Protein AF-A0A2S9FYZ0-F1 (afdb_monomer_lite)

Sequence (84 aa):
AACSQVGERALVGTAGVDFSDVPSFDHVKVVEAVNYAAVFPACRAVVHHGGTGTTALGLRAGLPTLILSTDLHQTLWGSQLKQL

Secondary structure (DSSP, 8-state):
-HHHHHT--EEEE-TT---TTSPPBTTEEEES---HHHHGGG-S-EEE---HHHHHHHHHTT--EEE--SSHHHHHHHHHHTT-

pLDDT: mean 93.31, std 3.36, range [79.12, 97.44]

Structure (mmCIF, N/CA/C/O backbone):
data_AF-A0A2S9FYZ0-F1
#
_entry.id   AF-A0A2S9FYZ0-F1
#
loop_
_atom_site.group_PDB
_atom_site.id
_atom_site.type_symbol
_atom_site.label_atom_id
_atom_site.label_alt_id
_atom_site.label_comp_id
_atom_site.label_asym_id
_atom_site.label_entity_id
_atom_site.label_seq_id
_atom_site.pdbx_PDB_ins_code
_atom_site.Cartn_x
_atom_site.Cartn_y
_atom_site.Cartn_z
_atom_site.occupancy
_atom_site.B_iso_or_equiv
_atom_site.auth_seq_id
_atom_site.auth_comp_id
_atom_site.auth_asym_id
_atom_site.auth_atom_id
_atom_site.pdbx_PDB_model_num
ATOM 1 N N . ALA A 1 1 ? 1.666 -14.160 2.890 1.00 79.12 1 ALA A N 1
ATOM 2 C CA . ALA A 1 1 ? 1.684 -14.214 4.370 1.00 79.12 1 ALA A CA 1
ATOM 3 C C . ALA A 1 1 ? 0.782 -13.142 4.986 1.00 79.12 1 ALA A C 1
ATOM 5 O O . ALA A 1 1 ? -0.300 -13.504 5.415 1.00 79.12 1 ALA A O 1
ATOM 6 N N . ALA A 1 2 ? 1.149 -11.851 4.976 1.00 90.94 2 ALA A N 1
ATOM 7 C CA . ALA A 1 2 ? 0.329 -10.792 5.591 1.00 90.94 2 ALA A CA 1
ATOM 8 C C . ALA A 1 2 ? -1.089 -10.702 4.995 1.00 90.94 2 ALA A C 1
ATOM 10 O O . ALA A 1 2 ? -2.061 -10.843 5.724 1.00 90.94 2 ALA A O 1
ATOM 11 N N . CYS A 1 3 ? -1.210 -10.574 3.667 1.00 92.62 3 CYS A N 1
ATOM 12 C CA . CYS A 1 3 ? -2.502 -10.530 2.969 1.00 92.62 3 CYS A CA 1
ATOM 13 C C . CYS A 1 3 ? -3.389 -11.742 3.294 1.00 92.62 3 CYS A C 1
ATOM 15 O O 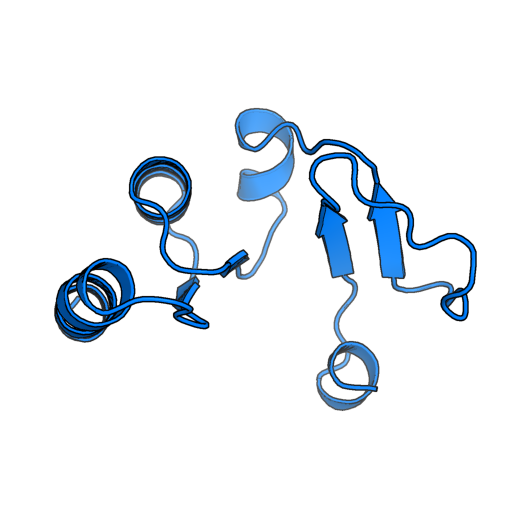. CYS A 1 3 ? -4.570 -11.591 3.573 1.00 92.62 3 CYS A O 1
ATOM 17 N N . SER A 1 4 ? -2.794 -12.935 3.353 1.00 92.50 4 SER A N 1
ATOM 18 C CA . SER A 1 4 ? -3.486 -14.177 3.706 1.00 92.50 4 SER A CA 1
ATOM 19 C C . SER A 1 4 ? -3.967 -14.193 5.164 1.00 92.50 4 SER A C 1
ATOM 21 O O . SER A 1 4 ? -5.057 -14.680 5.430 1.00 92.50 4 SER A O 1
ATOM 23 N N . GLN A 1 5 ? -3.188 -13.638 6.102 1.00 94.50 5 GLN A N 1
ATOM 24 C CA . GLN A 1 5 ? -3.566 -13.542 7.521 1.00 94.50 5 GLN A CA 1
ATOM 25 C C . GLN A 1 5 ? -4.744 -12.592 7.751 1.00 94.50 5 GLN A C 1
ATOM 27 O O . GLN A 1 5 ? -5.546 -12.831 8.647 1.00 94.50 5 GLN A O 1
ATOM 32 N N . VAL A 1 6 ? -4.849 -11.530 6.947 1.00 94.19 6 VAL A N 1
ATOM 33 C CA . VAL A 1 6 ? -5.954 -10.564 7.040 1.00 94.19 6 VAL A CA 1
ATOM 34 C C . VAL A 1 6 ? -7.103 -10.846 6.067 1.00 94.19 6 VAL A C 1
ATOM 36 O O . VAL A 1 6 ? -8.095 -10.131 6.094 1.00 94.19 6 VAL A O 1
ATOM 39 N N . GLY A 1 7 ? -6.998 -11.879 5.223 1.00 95.38 7 GLY A N 1
ATOM 40 C CA . GLY A 1 7 ? -8.032 -12.235 4.245 1.00 95.38 7 GLY A CA 1
ATOM 41 C C . GLY A 1 7 ? -8.171 -11.255 3.073 1.00 95.38 7 GLY A C 1
ATOM 42 O O . GLY A 1 7 ? -9.221 -11.207 2.439 1.00 95.38 7 GLY A O 1
ATOM 43 N N . GLU A 1 8 ? -7.129 -10.478 2.765 1.00 95.75 8 GLU A N 1
ATOM 44 C CA . GLU A 1 8 ? -7.172 -9.419 1.753 1.00 95.75 8 GLU A CA 1
ATOM 45 C C . GLU A 1 8 ? -6.399 -9.771 0.481 1.00 95.75 8 GLU A C 1
ATOM 47 O O . GLU A 1 8 ? -5.424 -10.523 0.497 1.00 95.75 8 GLU A O 1
ATOM 52 N N . ARG A 1 9 ? -6.804 -9.159 -0.636 1.00 97.38 9 ARG A N 1
ATOM 53 C CA . ARG A 1 9 ? -6.021 -9.141 -1.881 1.00 97.38 9 ARG A CA 1
ATOM 54 C C . ARG A 1 9 ? -5.100 -7.923 -1.906 1.00 97.38 9 ARG A C 1
ATOM 56 O O . ARG A 1 9 ? -5.421 -6.898 -1.306 1.00 97.38 9 ARG A O 1
ATOM 63 N N . ALA A 1 10 ? -3.997 -8.002 -2.647 1.00 96.88 10 ALA A N 1
ATOM 64 C CA . ALA A 1 10 ? -3.056 -6.893 -2.790 1.00 96.88 10 ALA A CA 1
ATOM 65 C C . ALA A 1 10 ? -2.680 -6.607 -4.248 1.00 96.88 10 ALA A C 1
ATOM 67 O O . ALA A 1 10 ? -2.533 -7.515 -5.065 1.00 96.88 10 ALA A O 1
ATOM 68 N N . LEU A 1 11 ? -2.478 -5.321 -4.536 1.00 96.88 11 LEU A N 1
ATOM 69 C CA . LEU A 1 11 ? -1.763 -4.830 -5.709 1.00 96.88 11 LEU A CA 1
ATOM 70 C C . LEU A 1 11 ? -0.468 -4.176 -5.218 1.00 96.88 11 LEU A C 1
ATOM 72 O O . LEU A 1 11 ? -0.522 -3.250 -4.410 1.00 96.88 11 LEU A O 1
ATOM 76 N N . VAL A 1 12 ? 0.676 -4.658 -5.692 1.00 95.44 12 VAL A N 1
ATOM 77 C CA . VAL A 1 12 ? 2.007 -4.185 -5.295 1.00 95.44 12 VAL A CA 1
ATOM 78 C C . VAL A 1 12 ? 2.656 -3.489 -6.484 1.00 95.44 12 VAL A C 1
ATOM 80 O O . VAL A 1 12 ? 2.876 -4.117 -7.516 1.00 95.44 12 VAL A O 1
ATOM 83 N N . GLY A 1 13 ? 2.949 -2.196 -6.340 1.00 95.25 13 GLY A N 1
ATOM 84 C CA . GLY A 1 13 ? 3.756 -1.439 -7.296 1.00 95.25 13 GLY A CA 1
ATOM 85 C C . GLY A 1 13 ? 5.237 -1.530 -6.941 1.00 95.25 13 GLY A C 1
ATOM 86 O O . GLY A 1 13 ? 5.597 -1.177 -5.819 1.00 95.25 13 GLY A O 1
ATOM 87 N N . THR A 1 14 ? 6.088 -1.981 -7.862 1.00 93.69 14 THR A N 1
ATOM 88 C CA . THR A 1 14 ? 7.526 -2.187 -7.595 1.00 93.69 14 THR A CA 1
ATOM 89 C C . THR A 1 14 ? 8.395 -0.975 -7.909 1.00 93.69 14 THR A C 1
ATOM 91 O O . THR A 1 14 ? 9.565 -0.954 -7.535 1.00 93.69 14 THR A O 1
ATOM 94 N N . ALA A 1 15 ? 7.834 0.034 -8.581 1.00 89.00 15 ALA A N 1
ATOM 95 C CA . ALA A 1 15 ? 8.547 1.234 -9.013 1.00 89.00 15 ALA A CA 1
ATOM 96 C C . ALA A 1 15 ? 9.793 0.915 -9.864 1.00 89.00 15 ALA A C 1
ATOM 98 O O . ALA A 1 15 ? 10.842 1.532 -9.690 1.00 89.00 15 ALA A O 1
ATOM 99 N N . GLY A 1 16 ? 9.679 -0.061 -10.771 1.00 87.62 16 GLY A N 1
ATOM 100 C CA . GLY A 1 16 ? 10.764 -0.448 -11.683 1.00 87.62 16 GLY A CA 1
ATOM 101 C C . GLY A 1 16 ? 11.804 -1.397 -11.083 1.00 87.62 16 GLY A C 1
ATOM 102 O O . GLY A 1 16 ? 12.752 -1.772 -11.766 1.00 87.62 16 GLY A O 1
ATOM 103 N N . VAL A 1 17 ? 11.646 -1.803 -9.820 1.00 91.50 17 VAL A N 1
ATOM 104 C CA . VAL A 1 17 ? 12.498 -2.826 -9.203 1.00 91.50 17 VAL A CA 1
ATOM 105 C C . VAL A 1 17 ? 12.034 -4.214 -9.648 1.00 91.50 17 VAL A C 1
ATOM 107 O O . VAL A 1 17 ? 10.828 -4.470 -9.742 1.00 91.50 17 VAL A O 1
ATOM 110 N N . ASP A 1 18 ? 12.991 -5.103 -9.914 1.00 90.00 18 ASP A N 1
ATOM 111 C CA . ASP A 1 18 ? 12.723 -6.489 -10.290 1.00 90.00 18 ASP A CA 1
ATOM 112 C C . ASP A 1 18 ? 12.328 -7.326 -9.065 1.00 90.00 18 ASP A C 1
ATOM 114 O O . ASP A 1 18 ? 13.038 -7.377 -8.061 1.00 90.00 18 ASP A O 1
ATOM 118 N N . PHE A 1 19 ? 11.171 -7.976 -9.163 1.00 89.12 19 PHE A N 1
ATOM 119 C CA . PHE A 1 19 ? 10.619 -8.888 -8.159 1.00 89.12 19 PHE A CA 1
ATOM 120 C C . PHE A 1 19 ? 10.296 -10.264 -8.769 1.00 89.12 19 PHE A C 1
ATOM 122 O O . PHE A 1 19 ? 9.490 -11.008 -8.210 1.00 89.12 19 PHE A O 1
ATOM 129 N N . SER A 1 20 ? 10.903 -10.612 -9.909 1.00 87.81 20 SER A N 1
ATOM 130 C CA . SER A 1 20 ? 10.622 -11.857 -10.642 1.00 87.81 20 SER A CA 1
ATOM 131 C C . SER A 1 20 ? 10.938 -13.124 -9.840 1.00 87.81 20 SER A C 1
ATOM 133 O O . SER A 1 20 ? 10.285 -14.146 -10.035 1.00 87.81 20 SER A O 1
ATOM 135 N N . ASP A 1 21 ? 11.877 -13.044 -8.893 1.00 91.25 21 ASP A N 1
ATOM 136 C CA . ASP A 1 21 ? 12.270 -14.163 -8.024 1.00 91.25 21 ASP A CA 1
ATOM 137 C C . ASP A 1 21 ? 11.357 -14.347 -6.793 1.00 91.25 21 ASP A C 1
ATOM 139 O O . ASP A 1 21 ? 11.567 -15.249 -5.977 1.00 91.25 21 ASP A O 1
ATOM 143 N N . VAL A 1 22 ? 10.337 -13.498 -6.618 1.00 88.44 22 VAL A N 1
ATOM 144 C CA . VAL A 1 22 ? 9.401 -13.601 -5.490 1.00 88.44 22 VAL A CA 1
ATOM 145 C C . VAL A 1 22 ? 8.265 -14.579 -5.815 1.00 88.44 22 VAL A C 1
ATOM 147 O O . VAL A 1 22 ? 7.727 -14.549 -6.922 1.00 88.44 22 VAL A O 1
ATOM 150 N N . PRO A 1 23 ? 7.832 -15.427 -4.857 1.00 90.38 23 PRO A N 1
ATOM 151 C CA . PRO A 1 23 ? 6.713 -16.335 -5.077 1.00 90.38 23 PRO A CA 1
ATOM 152 C C . PRO A 1 23 ? 5.436 -15.614 -5.525 1.00 90.38 23 PRO A C 1
ATOM 154 O O . PRO A 1 23 ? 5.033 -14.605 -4.941 1.00 90.38 23 PRO A O 1
ATOM 157 N N . SER A 1 24 ? 4.771 -16.184 -6.530 1.00 90.81 24 SER A N 1
ATOM 158 C CA . SER A 1 24 ? 3.459 -15.731 -6.991 1.00 90.81 24 SER A CA 1
ATOM 159 C C . SER A 1 24 ? 2.341 -16.288 -6.109 1.00 90.81 24 SER A C 1
ATOM 161 O O . SER A 1 24 ? 2.401 -17.430 -5.649 1.00 90.81 24 SER A O 1
ATOM 163 N N . PHE A 1 25 ? 1.299 -15.485 -5.897 1.00 92.94 25 PHE A N 1
ATOM 164 C CA . PHE A 1 25 ? 0.096 -15.876 -5.169 1.00 92.94 25 PHE A CA 1
ATOM 165 C C . PHE A 1 25 ? -1.141 -15.341 -5.894 1.00 92.94 25 PHE A C 1
ATOM 167 O O . PHE A 1 25 ? -1.178 -14.164 -6.238 1.00 92.94 25 PHE A O 1
ATOM 174 N N . ASP A 1 26 ? -2.201 -16.143 -6.021 1.00 93.94 26 ASP A N 1
ATOM 175 C CA . ASP A 1 26 ? -3.422 -15.762 -6.764 1.00 93.94 26 ASP A CA 1
ATOM 176 C C . ASP A 1 26 ? -4.089 -14.462 -6.270 1.00 93.94 26 ASP A C 1
ATOM 178 O O . ASP A 1 26 ? -4.765 -13.758 -7.019 1.00 93.94 26 ASP A O 1
ATOM 182 N N . HIS A 1 27 ? -3.901 -14.124 -4.992 1.00 95.12 27 HIS A N 1
ATOM 183 C CA . HIS A 1 27 ? -4.477 -12.944 -4.342 1.00 95.12 27 HIS A CA 1
ATOM 184 C C . HIS A 1 27 ? -3.535 -11.728 -4.323 1.00 95.12 27 HIS A C 1
ATOM 186 O O . HIS A 1 27 ? -3.894 -10.693 -3.755 1.00 95.12 27 HIS A O 1
ATOM 192 N N . VAL A 1 28 ? -2.346 -11.828 -4.925 1.00 95.50 28 VAL A N 1
ATOM 193 C CA . VAL A 1 28 ? -1.344 -10.757 -4.977 1.00 95.50 28 VAL A CA 1
ATOM 194 C C . VAL A 1 28 ? -0.951 -10.502 -6.424 1.00 95.50 28 VAL A C 1
ATOM 196 O O . VAL A 1 28 ? -0.379 -11.358 -7.089 1.00 95.50 28 VAL A O 1
ATOM 199 N N . LYS A 1 29 ? -1.215 -9.290 -6.909 1.00 94.81 29 LYS A N 1
ATOM 200 C CA . LYS A 1 29 ? -0.754 -8.847 -8.224 1.00 94.81 29 LYS A CA 1
ATOM 201 C C . LYS A 1 29 ? 0.431 -7.904 -8.064 1.00 94.81 29 LYS A C 1
ATOM 203 O O . LYS A 1 29 ? 0.307 -6.881 -7.396 1.00 94.81 29 LYS A O 1
ATOM 208 N N . VAL A 1 30 ? 1.549 -8.225 -8.706 1.00 94.75 30 VAL A N 1
ATOM 209 C CA . VAL A 1 30 ? 2.740 -7.369 -8.767 1.00 94.75 30 VAL A CA 1
ATOM 210 C C . VAL A 1 30 ? 2.756 -6.648 -10.113 1.00 94.75 30 VAL A C 1
ATOM 212 O O . VAL A 1 30 ? 2.511 -7.265 -11.151 1.00 94.75 30 VAL A O 1
ATOM 215 N N . VAL A 1 31 ? 2.980 -5.337 -10.099 1.00 94.19 31 VAL A N 1
ATOM 216 C CA . VAL A 1 31 ? 3.077 -4.496 -11.298 1.00 94.19 31 VAL A CA 1
ATOM 217 C C . VAL A 1 31 ? 4.241 -3.526 -11.162 1.00 94.19 31 VAL A C 1
ATOM 219 O O . VAL A 1 31 ? 4.561 -3.077 -10.065 1.00 94.19 31 VAL A O 1
ATOM 222 N N . GLU A 1 32 ? 4.844 -3.154 -12.284 1.00 93.81 32 GLU A N 1
ATOM 223 C CA . GLU A 1 32 ? 5.959 -2.206 -12.293 1.00 93.81 32 GLU A CA 1
ATOM 224 C C . GLU A 1 32 ? 5.523 -0.803 -11.837 1.00 93.81 32 GLU A C 1
ATOM 226 O O . GLU A 1 32 ? 6.165 -0.173 -10.995 1.00 93.81 32 GLU A O 1
ATOM 231 N N . ALA A 1 33 ? 4.379 -0.343 -12.350 1.00 92.81 33 ALA A N 1
ATOM 232 C CA . ALA A 1 33 ? 3.815 0.969 -12.075 1.00 92.81 33 ALA A CA 1
ATOM 233 C C . ALA A 1 33 ? 2.313 0.885 -11.774 1.00 92.81 33 ALA A C 1
ATOM 235 O O . ALA A 1 33 ? 1.593 0.025 -12.286 1.00 92.81 33 ALA A O 1
ATOM 236 N N . VAL A 1 34 ? 1.833 1.817 -10.949 1.00 94.62 34 VAL A N 1
ATOM 237 C CA . VAL A 1 34 ? 0.433 1.900 -10.520 1.00 94.62 34 VAL A CA 1
ATOM 238 C C . VAL A 1 34 ? -0.126 3.269 -10.887 1.00 94.62 34 VAL A C 1
ATOM 240 O O . VAL A 1 34 ? 0.415 4.298 -10.492 1.00 94.62 34 VAL A O 1
ATOM 243 N N . ASN A 1 35 ? -1.256 3.293 -11.597 1.00 95.00 35 ASN A N 1
ATOM 244 C CA . ASN A 1 35 ? -2.039 4.514 -11.754 1.00 95.00 35 ASN A CA 1
ATOM 245 C C . ASN A 1 35 ? -2.899 4.724 -10.501 1.00 95.00 35 ASN A C 1
ATOM 247 O O . ASN A 1 35 ? -3.976 4.141 -10.369 1.00 95.00 35 ASN A O 1
ATOM 251 N N . TYR A 1 36 ? -2.424 5.561 -9.580 1.00 95.38 36 TYR A N 1
ATOM 252 C CA . TYR A 1 36 ? -3.102 5.798 -8.305 1.00 95.38 36 TYR A CA 1
ATOM 253 C C . TYR A 1 36 ? -4.516 6.363 -8.460 1.00 95.38 36 TYR A C 1
ATOM 255 O O . TYR A 1 36 ? -5.401 5.960 -7.715 1.00 95.38 36 TYR A O 1
ATOM 263 N N . ALA A 1 37 ? -4.766 7.223 -9.452 1.00 94.56 37 ALA A N 1
ATOM 264 C CA . ALA A 1 37 ? -6.098 7.786 -9.675 1.00 94.56 37 ALA A CA 1
ATOM 265 C C . ALA A 1 37 ? -7.126 6.711 -10.067 1.00 94.56 37 ALA A C 1
ATOM 267 O O . ALA A 1 37 ? -8.279 6.786 -9.654 1.00 94.56 37 ALA A O 1
ATOM 268 N N . ALA A 1 38 ? -6.700 5.699 -10.827 1.00 95.56 38 ALA A N 1
ATOM 269 C CA . ALA A 1 38 ? -7.557 4.582 -11.215 1.00 95.56 38 ALA A CA 1
ATOM 270 C C . ALA A 1 38 ? -7.708 3.530 -10.103 1.00 95.56 38 ALA A C 1
ATOM 272 O O . ALA A 1 38 ? -8.749 2.889 -9.993 1.00 95.56 38 ALA A O 1
ATOM 273 N N . VAL A 1 39 ? -6.664 3.330 -9.295 1.00 96.50 39 VAL A N 1
ATOM 274 C CA . VAL A 1 39 ? -6.590 2.223 -8.330 1.00 96.50 39 VAL A CA 1
ATOM 275 C C . VAL A 1 39 ? -7.126 2.600 -6.953 1.00 96.50 39 VAL A C 1
ATOM 277 O O . VAL A 1 39 ? -7.850 1.809 -6.356 1.00 96.50 39 VAL A O 1
ATOM 280 N N . PHE A 1 40 ? -6.795 3.788 -6.442 1.00 96.88 40 PHE A N 1
ATOM 281 C CA . PHE A 1 40 ? -7.126 4.178 -5.067 1.00 96.88 40 PHE A CA 1
ATOM 282 C C . PHE A 1 40 ? -8.627 4.116 -4.752 1.00 96.88 40 PHE A C 1
ATOM 284 O O . PHE A 1 40 ? -8.951 3.614 -3.679 1.00 96.88 40 PHE A O 1
ATOM 291 N N . PRO A 1 41 ? -9.554 4.496 -5.655 1.00 95.44 41 PRO A N 1
ATOM 292 C CA . PRO A 1 41 ? -10.989 4.351 -5.393 1.00 95.44 41 PRO A CA 1
ATOM 293 C C . PRO A 1 41 ? -11.458 2.906 -5.154 1.00 95.44 41 PRO A C 1
ATOM 295 O O . PRO A 1 41 ? -12.510 2.696 -4.561 1.00 95.44 41 PRO A O 1
ATOM 298 N N . ALA A 1 42 ? -10.699 1.908 -5.618 1.00 95.81 42 ALA A N 1
ATOM 299 C CA . ALA A 1 42 ? -10.996 0.489 -5.420 1.00 95.81 42 ALA A CA 1
ATOM 300 C C . ALA A 1 42 ? -10.229 -0.128 -4.234 1.00 95.81 42 ALA A C 1
ATOM 302 O O . ALA A 1 42 ? -10.394 -1.314 -3.935 1.00 95.81 42 ALA A O 1
ATOM 303 N N . CYS A 1 43 ? -9.367 0.645 -3.570 1.00 97.44 43 CYS A N 1
ATOM 304 C CA . CYS A 1 43 ? -8.592 0.188 -2.427 1.00 97.44 43 CYS A CA 1
ATOM 305 C C . CYS A 1 43 ? -9.364 0.398 -1.123 1.00 97.44 43 CYS A C 1
ATOM 307 O O . CYS A 1 43 ? -10.060 1.387 -0.937 1.00 97.44 43 CYS A O 1
ATOM 309 N N . ARG A 1 44 ? -9.173 -0.523 -0.177 1.00 96.62 44 ARG A N 1
ATOM 310 C CA . ARG A 1 44 ? -9.668 -0.375 1.202 1.00 96.62 44 ARG A CA 1
ATOM 311 C C . ARG A 1 44 ? -8.665 0.290 2.147 1.00 96.62 44 ARG A C 1
ATOM 313 O O . ARG A 1 44 ? -9.040 0.744 3.219 1.00 96.62 44 ARG A O 1
ATOM 320 N N . ALA A 1 45 ? -7.388 0.259 1.778 1.00 96.62 45 ALA A N 1
ATOM 321 C CA . ALA A 1 45 ? -6.264 0.826 2.508 1.00 96.62 45 ALA A CA 1
ATOM 322 C C . ALA A 1 45 ? -5.056 0.930 1.566 1.00 96.62 45 ALA A C 1
ATOM 324 O O . ALA A 1 45 ? -5.008 0.242 0.54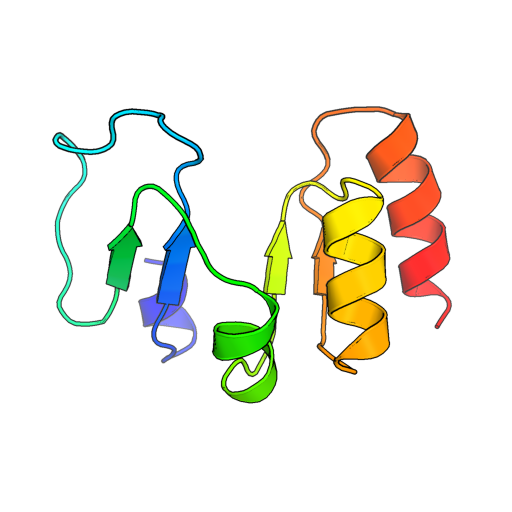0 1.00 96.62 45 ALA A O 1
ATOM 325 N N . VAL A 1 46 ? -4.068 1.743 1.935 1.00 97.00 46 VAL A N 1
ATOM 326 C CA . VAL A 1 46 ? -2.784 1.851 1.231 1.00 97.00 46 VAL A CA 1
ATOM 327 C C . VAL A 1 46 ? -1.618 1.677 2.204 1.00 97.00 46 VAL A C 1
ATOM 329 O O . VAL A 1 46 ? -1.635 2.199 3.318 1.00 97.00 46 VAL A O 1
ATOM 332 N N . VAL A 1 47 ? -0.594 0.938 1.774 1.00 96.44 47 VAL A N 1
AT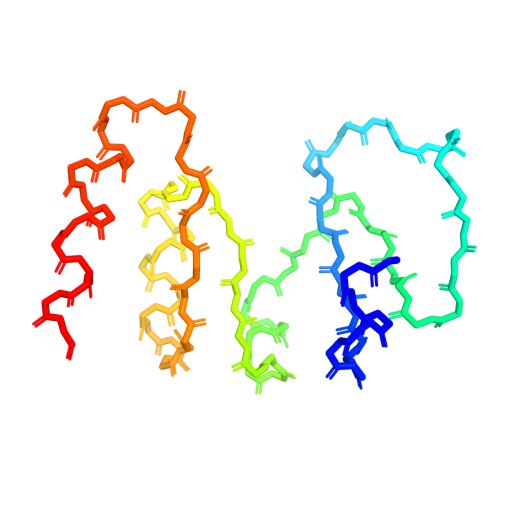OM 333 C CA . VAL A 1 47 ? 0.681 0.788 2.488 1.00 96.44 47 VAL A CA 1
ATOM 334 C C . VAL A 1 47 ? 1.773 1.391 1.617 1.00 96.44 47 VAL A C 1
ATOM 336 O O . VAL A 1 47 ? 1.904 1.015 0.453 1.00 96.44 47 VAL A O 1
ATOM 339 N N . HIS A 1 48 ? 2.544 2.337 2.147 1.00 95.75 48 HIS A N 1
ATOM 340 C CA . HIS A 1 48 ? 3.658 2.950 1.418 1.00 95.75 48 HIS A CA 1
ATOM 341 C C . HIS A 1 48 ? 4.696 3.525 2.389 1.00 95.75 48 HIS A C 1
ATOM 343 O O . HIS A 1 48 ? 4.492 3.540 3.597 1.00 95.75 48 HIS A O 1
ATOM 349 N N . HIS A 1 49 ? 5.822 4.019 1.877 1.00 95.31 49 HIS A N 1
ATOM 350 C CA . HIS A 1 49 ? 6.911 4.519 2.722 1.00 95.31 49 HIS A CA 1
ATOM 351 C C . HIS A 1 49 ? 6.652 5.905 3.341 1.00 95.31 49 HIS A C 1
ATOM 353 O O . HIS A 1 49 ? 7.416 6.358 4.170 1.00 95.31 49 HIS A O 1
ATOM 359 N N . GLY A 1 50 ? 5.574 6.604 2.981 1.00 95.19 50 GLY A N 1
ATOM 360 C CA . GLY A 1 50 ? 5.300 7.961 3.484 1.00 95.19 50 GLY A CA 1
ATOM 361 C C . GLY A 1 50 ? 5.768 9.110 2.586 1.00 95.19 50 GLY A C 1
ATOM 362 O O . GLY A 1 50 ? 5.753 10.258 3.025 1.00 95.19 50 GLY A O 1
ATOM 363 N N . GLY A 1 51 ? 6.157 8.842 1.333 1.00 93.31 51 GLY A N 1
ATOM 364 C CA . GLY A 1 51 ? 6.469 9.891 0.360 1.00 93.31 51 GLY A CA 1
ATOM 365 C C . GLY A 1 51 ? 5.303 10.870 0.181 1.00 93.31 51 GLY A C 1
ATOM 366 O O . GLY A 1 51 ? 4.153 10.453 0.028 1.00 93.31 51 GLY A O 1
ATOM 367 N N . THR A 1 52 ? 5.604 12.172 0.186 1.00 91.75 52 THR A N 1
ATOM 368 C CA . THR A 1 52 ? 4.615 13.267 0.244 1.00 91.75 52 THR A CA 1
ATOM 369 C C . THR A 1 52 ? 3.524 13.166 -0.826 1.00 91.75 52 THR A C 1
ATOM 371 O O . THR A 1 52 ? 2.348 13.364 -0.522 1.00 91.75 52 THR A O 1
ATOM 374 N N . GLY A 1 53 ? 3.885 12.797 -2.060 1.00 93.19 53 GLY A N 1
ATOM 375 C CA . GLY A 1 53 ? 2.940 12.629 -3.167 1.00 93.19 53 GLY A CA 1
ATOM 376 C C . GLY A 1 53 ? 1.927 11.505 -2.932 1.00 93.19 53 GLY A C 1
ATOM 377 O O . GLY A 1 53 ? 0.721 11.725 -3.050 1.00 93.19 53 GLY A O 1
ATOM 378 N N . THR A 1 54 ? 2.397 10.315 -2.549 1.00 94.62 54 THR A N 1
ATOM 379 C CA . THR A 1 54 ? 1.524 9.163 -2.272 1.00 94.62 54 THR A CA 1
ATOM 380 C C . THR A 1 54 ? 0.670 9.403 -1.030 1.00 94.62 54 THR A C 1
ATOM 382 O O . THR A 1 54 ? -0.525 9.117 -1.068 1.00 94.62 54 THR A O 1
ATOM 385 N N . THR A 1 55 ? 1.239 10.011 0.020 1.00 94.44 55 THR A N 1
ATOM 386 C CA . THR A 1 55 ? 0.493 10.437 1.215 1.00 94.44 55 THR A CA 1
ATOM 387 C C . THR A 1 55 ? -0.675 11.346 0.835 1.00 94.44 55 THR A C 1
ATOM 389 O O . THR A 1 55 ? -1.819 11.078 1.193 1.00 94.44 55 THR A O 1
ATOM 392 N N . ALA A 1 56 ? -0.409 12.409 0.069 1.00 94.44 56 ALA A N 1
ATOM 393 C CA . ALA A 1 56 ? -1.438 13.366 -0.325 1.00 94.44 56 ALA A CA 1
ATOM 394 C C . ALA A 1 56 ? -2.534 12.715 -1.184 1.00 94.44 56 ALA A C 1
ATOM 396 O O . ALA A 1 56 ? -3.710 13.039 -1.026 1.00 94.44 56 ALA A O 1
ATOM 397 N N . LEU A 1 57 ? -2.171 11.788 -2.075 1.00 95.75 57 LEU A N 1
ATOM 398 C CA . LEU A 1 57 ? -3.139 11.034 -2.874 1.00 95.75 57 LEU A CA 1
ATOM 399 C C . LEU A 1 57 ? -4.002 10.104 -2.011 1.00 95.75 57 LEU A C 1
ATOM 401 O O . LEU A 1 57 ? -5.211 10.052 -2.226 1.00 95.75 57 LEU A O 1
ATOM 405 N N . GLY A 1 58 ? -3.409 9.417 -1.029 1.00 95.12 58 GLY A N 1
ATOM 406 C CA . GLY A 1 58 ? -4.135 8.554 -0.092 1.00 95.12 58 GLY A CA 1
ATOM 407 C C . GLY A 1 58 ? -5.140 9.343 0.745 1.00 95.12 58 GLY A C 1
ATOM 408 O O . GLY A 1 58 ? -6.311 8.970 0.814 1.00 95.12 58 GLY A O 1
ATOM 409 N N . LEU A 1 59 ? -4.717 10.496 1.275 1.00 93.88 59 LEU A N 1
ATOM 410 C CA . LEU A 1 59 ? -5.595 11.417 2.002 1.00 93.88 59 LEU A CA 1
ATOM 411 C C . LEU A 1 59 ? -6.733 11.944 1.128 1.00 93.88 59 LEU A C 1
ATOM 413 O O . LEU A 1 59 ? -7.885 11.920 1.550 1.00 93.88 59 LEU A O 1
ATOM 417 N N . ARG A 1 60 ? -6.441 12.381 -0.106 1.00 95.06 60 ARG A N 1
ATOM 418 C CA . ARG A 1 60 ? -7.487 12.850 -1.030 1.00 95.06 60 ARG A CA 1
ATOM 419 C C . ARG A 1 60 ? -8.491 11.759 -1.394 1.00 95.06 60 ARG A C 1
ATOM 421 O O . ARG A 1 60 ? -9.646 12.079 -1.646 1.00 95.06 60 ARG A O 1
ATOM 428 N N . ALA A 1 61 ? -8.059 10.502 -1.435 1.00 95.88 61 ALA A N 1
ATOM 429 C CA . ALA A 1 61 ? -8.930 9.359 -1.678 1.00 95.88 61 ALA A CA 1
ATOM 430 C C . ALA A 1 61 ? -9.669 8.873 -0.414 1.00 95.88 61 ALA A C 1
ATOM 432 O O . ALA A 1 61 ? -10.476 7.953 -0.515 1.00 95.88 61 ALA A O 1
ATOM 433 N N . GLY A 1 62 ? -9.407 9.458 0.763 1.00 95.19 62 GLY A N 1
ATOM 434 C CA . GLY A 1 62 ? -10.012 9.037 2.030 1.00 95.19 62 GLY A CA 1
ATOM 435 C C . GLY A 1 62 ? -9.567 7.645 2.489 1.00 95.19 62 GLY A C 1
ATOM 436 O O . GLY A 1 62 ? -10.316 6.961 3.183 1.00 95.19 62 GLY A O 1
ATOM 437 N N . LEU A 1 63 ? -8.376 7.197 2.076 1.00 96.75 63 LEU A N 1
ATOM 438 C CA . LEU A 1 63 ? -7.906 5.842 2.351 1.00 96.75 63 LEU A CA 1
ATOM 439 C C . LEU A 1 63 ? -7.212 5.733 3.716 1.00 96.75 63 LEU A C 1
ATOM 441 O O . LEU A 1 63 ? -6.249 6.469 3.969 1.00 96.75 63 LEU A O 1
ATOM 445 N N . PRO A 1 64 ? -7.582 4.736 4.545 1.00 95.62 64 PRO A N 1
ATOM 446 C CA . PRO A 1 64 ? -6.740 4.287 5.646 1.00 95.62 64 PRO A CA 1
ATOM 447 C C . PRO A 1 64 ? -5.314 4.020 5.151 1.00 95.62 64 PRO A C 1
ATOM 449 O O . PRO A 1 64 ? -5.102 3.266 4.198 1.00 95.62 64 PRO A O 1
ATOM 452 N N . THR A 1 65 ? -4.335 4.667 5.780 1.00 94.69 65 THR A N 1
ATOM 453 C CA . THR A 1 65 ? -2.949 4.703 5.299 1.00 94.69 65 THR A CA 1
ATOM 454 C C . THR A 1 65 ? -1.993 4.156 6.357 1.00 94.69 65 THR A C 1
ATOM 456 O O . THR A 1 65 ? -1.970 4.636 7.489 1.00 94.69 65 THR A O 1
ATOM 459 N N . LEU A 1 66 ? -1.168 3.175 5.979 1.00 94.75 66 LEU A N 1
ATOM 460 C CA . LEU A 1 66 ? -0.056 2.667 6.785 1.00 94.75 66 LEU A CA 1
ATOM 461 C C . LEU A 1 66 ? 1.275 3.135 6.189 1.00 94.75 66 LEU A C 1
ATOM 463 O O . LEU A 1 66 ? 1.621 2.778 5.061 1.00 94.75 66 LEU A O 1
ATOM 467 N N . ILE A 1 67 ? 2.041 3.892 6.977 1.00 95.31 67 ILE A N 1
ATOM 468 C CA . ILE A 1 67 ? 3.374 4.367 6.599 1.00 95.31 67 ILE A CA 1
ATOM 469 C C . ILE A 1 67 ? 4.453 3.459 7.189 1.00 95.31 67 ILE A C 1
ATOM 471 O O . ILE A 1 67 ? 4.594 3.365 8.410 1.00 95.31 67 ILE A O 1
ATOM 475 N N . LEU A 1 68 ? 5.234 2.829 6.310 1.00 95.12 68 LEU A N 1
ATOM 476 C CA . LEU A 1 68 ? 6.442 2.068 6.638 1.00 95.12 68 LEU A CA 1
ATOM 477 C C . LEU A 1 68 ? 7.673 2.89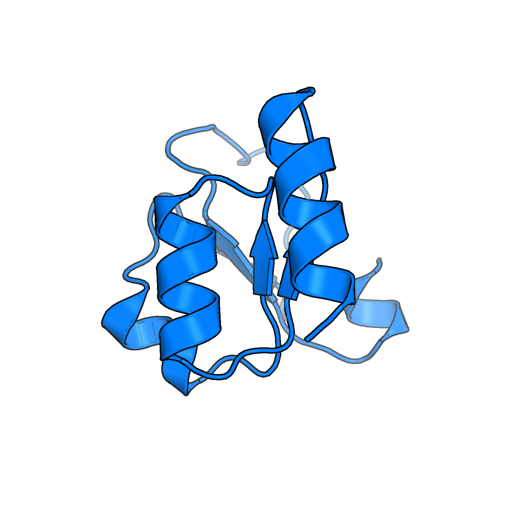6 6.264 1.00 95.12 68 LEU A C 1
ATOM 479 O O . LEU A 1 68 ? 8.245 2.746 5.189 1.00 95.12 68 LEU A O 1
ATOM 483 N N . SER A 1 69 ? 8.013 3.821 7.152 1.00 95.00 69 SER A N 1
ATOM 484 C CA . SER A 1 69 ? 9.037 4.837 6.930 1.00 95.00 69 SER A CA 1
ATOM 485 C C . SER A 1 69 ? 10.437 4.257 6.695 1.00 95.00 69 SER A C 1
ATOM 487 O O . SER A 1 69 ? 10.877 3.365 7.423 1.00 95.00 69 SER A O 1
ATOM 489 N N . THR A 1 70 ? 11.156 4.815 5.723 1.00 94.69 70 THR A N 1
ATOM 490 C CA . THR A 1 70 ? 12.569 4.536 5.426 1.00 94.69 70 THR A CA 1
ATOM 491 C C . THR A 1 70 ? 13.494 5.713 5.756 1.00 94.69 70 THR A C 1
ATOM 493 O O . THR A 1 70 ? 14.708 5.577 5.624 1.00 94.69 70 THR A O 1
ATOM 496 N N . ASP A 1 71 ? 12.956 6.871 6.165 1.00 93.94 71 ASP A N 1
ATOM 497 C CA . ASP A 1 71 ? 13.745 8.051 6.545 1.00 93.94 71 ASP A CA 1
ATOM 498 C C . ASP A 1 71 ? 13.102 8.884 7.681 1.00 93.94 71 ASP A C 1
ATOM 500 O O . ASP A 1 71 ? 11.9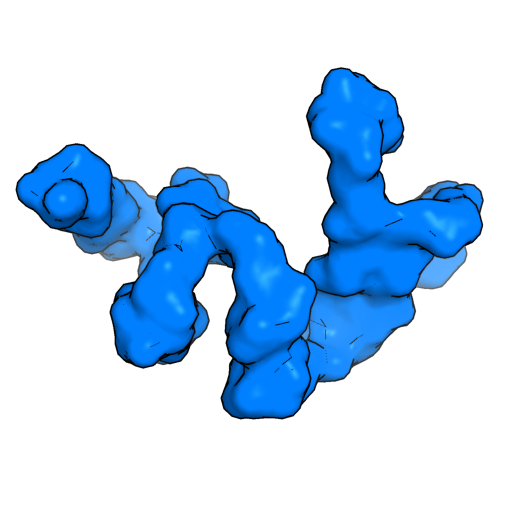97 8.623 8.166 1.00 93.94 71 ASP A O 1
ATOM 504 N N . LEU A 1 72 ? 13.814 9.906 8.167 1.00 93.94 72 LEU A N 1
ATOM 505 C CA . LEU A 1 72 ? 13.324 10.739 9.271 1.00 93.94 72 LEU A CA 1
ATOM 506 C C . LEU A 1 72 ? 12.118 11.606 8.872 1.00 93.94 72 LEU A C 1
ATOM 508 O O . LEU A 1 72 ? 11.205 11.794 9.675 1.00 93.94 72 LEU A O 1
ATOM 512 N N . HIS A 1 73 ? 12.089 12.119 7.644 1.00 91.38 73 HIS A N 1
ATOM 513 C CA . HIS A 1 73 ? 11.018 12.989 7.162 1.00 91.38 73 HIS A CA 1
ATOM 514 C C . HIS A 1 73 ? 9.686 12.234 7.112 1.00 91.38 73 HIS A C 1
ATOM 516 O O . HIS A 1 73 ? 8.690 12.685 7.678 1.00 91.38 73 HIS A O 1
ATOM 522 N N . GLN A 1 74 ? 9.687 11.044 6.519 1.00 94.69 74 GLN A N 1
ATOM 523 C CA . GLN A 1 74 ? 8.539 10.142 6.453 1.00 94.69 74 GLN A CA 1
ATOM 524 C C . GLN A 1 74 ? 8.035 9.755 7.851 1.00 94.69 74 GLN A C 1
ATOM 526 O O . GLN A 1 74 ? 6.828 9.673 8.075 1.00 94.69 74 GLN A O 1
ATOM 531 N N . THR A 1 75 ? 8.944 9.588 8.817 1.00 93.25 75 THR A N 1
ATOM 532 C CA . THR A 1 75 ? 8.596 9.289 10.215 1.00 93.25 75 THR A CA 1
ATOM 533 C C . THR A 1 75 ? 7.873 10.461 10.876 1.00 93.25 75 THR A C 1
ATOM 535 O O . THR A 1 75 ? 6.814 10.277 11.482 1.00 93.25 75 THR A O 1
ATOM 538 N N . LEU A 1 76 ? 8.418 11.674 10.740 1.00 91.06 76 LEU A N 1
ATOM 539 C CA . LEU A 1 76 ? 7.828 12.883 11.314 1.00 91.06 76 LEU A CA 1
ATOM 540 C C . LEU A 1 76 ? 6.443 13.154 10.720 1.00 91.06 76 LEU A C 1
ATOM 542 O O . LEU A 1 76 ? 5.483 13.325 11.472 1.00 91.06 76 LEU A O 1
ATOM 546 N N . TRP A 1 77 ? 6.296 13.111 9.396 1.00 86.81 77 TRP A N 1
ATOM 547 C CA . TRP A 1 77 ? 4.993 13.325 8.757 1.00 86.81 77 TRP A CA 1
ATOM 548 C C . TRP A 1 77 ? 4.021 12.175 8.996 1.00 86.81 77 TRP A C 1
ATOM 550 O O . TRP A 1 77 ? 2.838 12.416 9.224 1.00 86.81 77 TRP A 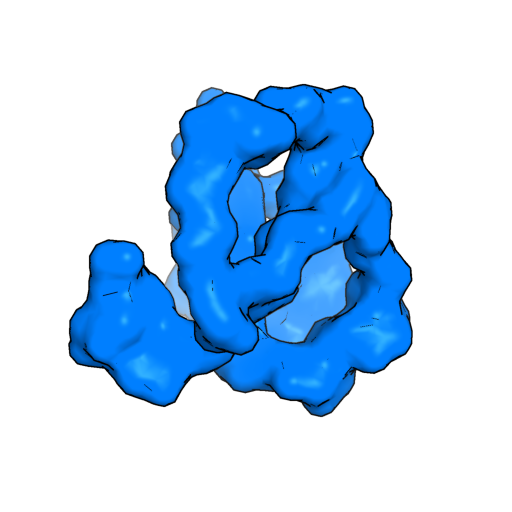O 1
ATOM 560 N N . GLY A 1 78 ? 4.504 10.934 9.045 1.00 89.69 78 GLY A N 1
ATOM 561 C CA . GLY A 1 78 ? 3.680 9.794 9.434 1.00 89.69 78 GLY A CA 1
ATOM 562 C C . GLY A 1 78 ? 3.121 9.930 10.851 1.00 89.69 78 GLY A C 1
ATOM 563 O O . GLY A 1 78 ? 1.984 9.533 11.097 1.00 89.69 78 GLY A O 1
ATOM 564 N N . SER A 1 79 ? 3.864 10.550 11.776 1.00 90.19 79 SER A N 1
ATOM 565 C CA . SER A 1 79 ? 3.353 10.854 13.121 1.00 90.19 79 SER A CA 1
ATOM 566 C C . SER A 1 79 ? 2.227 11.894 13.119 1.00 90.19 79 SER A C 1
ATOM 568 O O . SER A 1 79 ? 1.329 11.804 13.952 1.00 90.19 79 SER A O 1
ATOM 570 N N . GLN A 1 80 ? 2.242 12.837 12.171 1.00 88.25 80 GLN A N 1
ATOM 571 C CA . GLN A 1 80 ? 1.182 13.836 12.012 1.00 88.25 80 GLN A CA 1
ATOM 572 C C . GLN A 1 80 ? -0.090 13.205 11.445 1.00 88.25 80 GLN A C 1
ATOM 574 O O . GLN A 1 80 ? -1.177 13.492 11.930 1.00 88.25 80 GLN A O 1
ATOM 579 N N . LEU A 1 81 ? 0.031 12.280 10.485 1.00 87.94 81 LEU A N 1
ATOM 580 C CA . LEU A 1 81 ? -1.136 11.566 9.950 1.00 87.94 81 LEU A CA 1
ATOM 581 C C . LEU A 1 81 ? -1.880 10.749 11.002 1.00 87.94 81 LEU A C 1
ATOM 583 O O . LEU A 1 81 ? -3.093 10.629 10.915 1.00 87.94 81 LEU A O 1
ATOM 587 N N . LYS A 1 82 ? -1.177 10.201 12.000 1.00 88.12 82 LYS A N 1
ATOM 588 C CA . LYS A 1 82 ? -1.810 9.461 13.105 1.00 88.12 82 LYS A CA 1
ATOM 589 C C . LYS A 1 82 ? -2.727 10.325 13.980 1.00 88.12 82 LYS A C 1
ATOM 591 O O . LYS A 1 82 ? -3.421 9.771 14.824 1.00 88.12 82 LYS A O 1
ATOM 596 N N . GLN A 1 83 ? -2.670 11.649 13.841 1.00 87.81 83 GLN A N 1
ATOM 597 C CA . GLN A 1 83 ? -3.483 12.594 14.611 1.00 87.81 83 GLN A CA 1
ATOM 598 C C . GLN A 1 83 ? -4.774 13.001 13.881 1.00 87.81 83 GLN A C 1
ATOM 600 O O . GLN A 1 83 ? -5.541 13.787 14.433 1.00 87.81 83 GLN A O 1
ATOM 605 N N . LEU A 1 84 ? -4.991 12.498 12.659 1.00 81.81 84 LEU A N 1
ATOM 606 C CA . LEU A 1 84 ? -6.223 12.658 11.878 1.00 81.81 84 LEU A CA 1
ATOM 607 C C . LEU A 1 84 ? -7.198 11.514 12.177 1.00 81.81 84 LEU A C 1
ATOM 609 O O . LEU A 1 84 ? -8.414 11.799 12.210 1.00 81.81 84 LEU A O 1
#

Foldseek 3Di:
DVCVVVVAAEEAAPCQDDPPVPDDDPRYHYDPDDDLVVPLLVDQADEEQQPPVVVVSCVVSVHHYHHPHPDDVSVVVVVVVVVD

Radius of gyration: 13.46 Å; chains: 1; bounding box: 25×30×27 Å